Protein AF-A0A0A8X7Q9-F1 (afdb_monomer)

pLDDT: mean 86.99, std 14.45, range [40.25, 96.25]

Radius of gyration: 12.75 Å; Cα contacts (8 Å, |Δi|>4): 20; chains: 1; bounding box: 32×20×28 Å

Organism: Mesobacillus selenatarsenatis (strain DSM 18680 / JCM 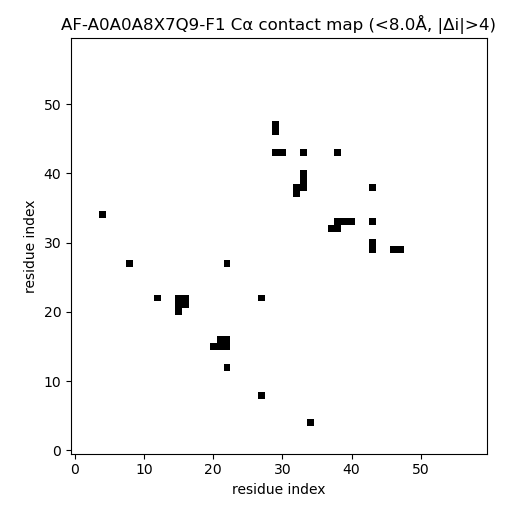14380 / FERM P-15431 / SF-1) (NCBI:txid1321606)

Foldseek 3Di:
DVVVLVVVLVVVCVVCVVVVDDDDPVNSVLVVCVVVVVDDPVVSVVVVVVVVVVVVVVVD

Solvent-accessible surface area (backbone atoms only — not comparable to full-atom values): 3579 Å² total; per-residue (Å²): 116,67,69,59,55,55,51,51,51,53,51,52,48,52,54,40,42,75,71,71,43,86,82,52,68,73,60,53,51,55,53,47,36,47,76,72,60,77,41,52,74,67,57,48,52,54,51,54,51,50,58,55,51,55,57,57,62,78,72,110

Structure (mmCIF, N/CA/C/O backbone):
data_AF-A0A0A8X7Q9-F1
#
_entry.id   AF-A0A0A8X7Q9-F1
#
loop_
_atom_site.group_PDB
_atom_site.id
_atom_site.type_symbol
_atom_site.label_atom_id
_atom_site.label_alt_id
_atom_site.label_comp_id
_atom_site.label_asym_id
_atom_site.label_entity_id
_atom_site.label_seq_id
_atom_site.pdbx_PDB_ins_code
_atom_site.Cartn_x
_atom_site.Cartn_y
_atom_site.Cartn_z
_atom_site.occupancy
_atom_site.B_iso_or_equiv
_atom_site.auth_seq_id
_atom_site.auth_comp_id
_atom_site.auth_asym_id
_atom_site.auth_atom_id
_atom_site.pdbx_PDB_model_num
ATOM 1 N N . MET A 1 1 ? 13.750 8.162 9.190 1.00 54.31 1 MET A N 1
ATOM 2 C CA . MET A 1 1 ? 12.559 7.283 9.293 1.00 54.31 1 MET A CA 1
ATOM 3 C C . MET A 1 1 ? 11.665 7.373 8.05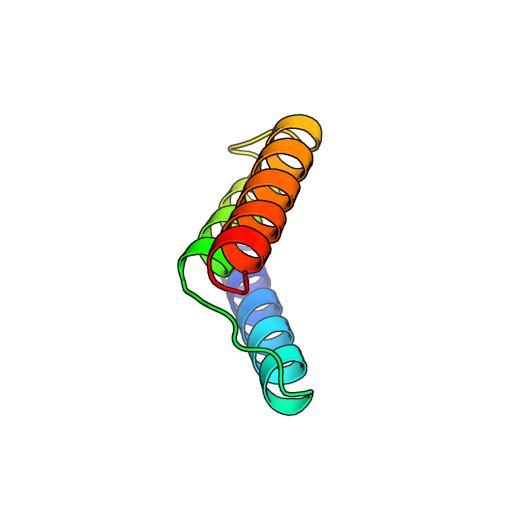1 1.00 54.31 1 MET A C 1
ATOM 5 O O . MET A 1 1 ? 11.165 6.337 7.641 1.00 54.31 1 MET A O 1
ATOM 9 N N . ALA A 1 2 ? 11.521 8.537 7.399 1.00 57.94 2 ALA A N 1
ATOM 10 C CA . ALA A 1 2 ? 10.832 8.642 6.100 1.00 57.94 2 ALA A CA 1
ATOM 11 C C . ALA A 1 2 ? 11.503 7.796 4.990 1.00 57.94 2 ALA A C 1
ATOM 13 O O . ALA A 1 2 ? 10.835 6.995 4.340 1.00 57.94 2 ALA A O 1
ATOM 14 N N . ASP A 1 3 ? 12.839 7.846 4.889 1.00 65.25 3 ASP A N 1
ATOM 15 C CA . ASP A 1 3 ? 13.617 7.075 3.897 1.00 65.25 3 ASP A CA 1
ATOM 16 C C . ASP A 1 3 ? 13.379 5.557 3.932 1.00 65.25 3 ASP A C 1
ATOM 18 O O . ASP A 1 3 ? 13.444 4.882 2.905 1.00 65.25 3 ASP A O 1
ATOM 22 N N . SER A 1 4 ? 13.111 4.982 5.111 1.00 82.81 4 SER A N 1
ATOM 23 C CA . SER A 1 4 ? 12.880 3.538 5.230 1.00 82.81 4 SER A CA 1
ATOM 24 C C . SER A 1 4 ? 11.511 3.121 4.702 1.00 82.81 4 SER A C 1
ATOM 26 O O . SER A 1 4 ? 11.399 2.046 4.115 1.00 82.81 4 SER A O 1
ATOM 28 N N . ILE A 1 5 ? 10.489 3.965 4.880 1.00 85.38 5 ILE A N 1
ATOM 29 C CA . ILE A 1 5 ? 9.127 3.690 4.405 1.00 85.38 5 ILE A CA 1
ATOM 30 C C . ILE A 1 5 ? 9.087 3.808 2.885 1.00 85.38 5 ILE A C 1
ATOM 32 O O . ILE A 1 5 ? 8.625 2.8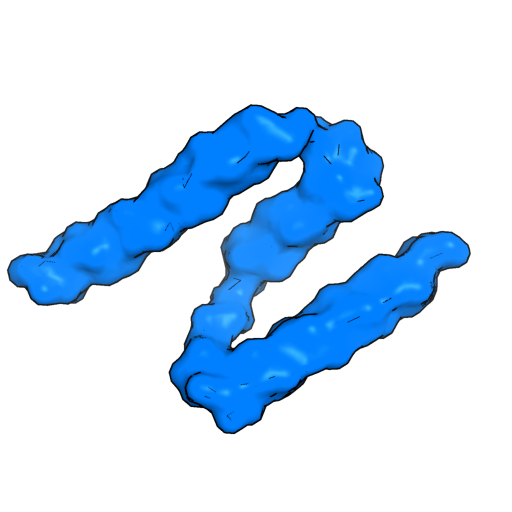88 2.213 1.00 85.38 5 ILE A O 1
ATOM 36 N N . GLU A 1 6 ? 9.648 4.884 2.332 1.00 87.88 6 GLU A N 1
ATOM 37 C CA . GLU A 1 6 ? 9.689 5.089 0.885 1.00 87.88 6 GLU A CA 1
ATOM 38 C C . GLU A 1 6 ? 10.453 3.963 0.175 1.00 87.88 6 GLU A C 1
ATOM 40 O O . GLU A 1 6 ? 9.968 3.391 -0.806 1.00 87.88 6 GLU A O 1
ATOM 45 N N . LYS A 1 7 ? 11.610 3.562 0.717 1.00 91.00 7 LYS A N 1
ATOM 46 C CA . LYS A 1 7 ? 12.382 2.434 0.183 1.00 91.00 7 LYS A CA 1
ATOM 47 C C . LYS A 1 7 ? 11.608 1.115 0.258 1.00 91.00 7 LYS A C 1
ATOM 49 O O . LYS A 1 7 ? 11.619 0.353 -0.711 1.00 91.00 7 LYS A O 1
ATOM 54 N N . ALA A 1 8 ? 10.933 0.838 1.375 1.00 91.25 8 ALA A N 1
ATOM 55 C CA . ALA A 1 8 ? 10.120 -0.367 1.528 1.00 91.25 8 ALA A CA 1
ATOM 56 C C . ALA A 1 8 ? 8.958 -0.394 0.522 1.00 91.25 8 ALA A C 1
ATOM 58 O O . ALA A 1 8 ? 8.757 -1.403 -0.155 1.00 91.25 8 ALA A O 1
ATOM 59 N N . MET A 1 9 ? 8.256 0.730 0.357 1.00 93.19 9 MET A N 1
ATOM 60 C CA . MET A 1 9 ? 7.174 0.874 -0.618 1.00 93.19 9 MET A CA 1
ATOM 61 C C . MET A 1 9 ? 7.665 0.704 -2.058 1.00 93.19 9 MET A C 1
ATOM 63 O O . MET A 1 9 ? 7.026 -0.000 -2.839 1.00 93.19 9 MET A O 1
ATOM 67 N N . ARG A 1 10 ? 8.815 1.293 -2.412 1.00 92.62 10 ARG A N 1
ATOM 68 C CA . ARG A 1 10 ? 9.413 1.147 -3.748 1.00 92.62 10 ARG A CA 1
ATOM 69 C C . ARG A 1 10 ? 9.763 -0.310 -4.051 1.00 92.62 10 ARG A C 1
ATOM 71 O 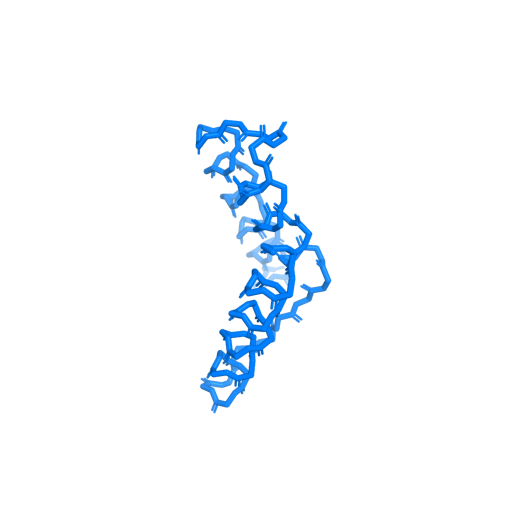O . ARG A 1 10 ? 9.454 -0.796 -5.136 1.00 92.62 10 ARG A O 1
ATOM 78 N N . ASN A 1 11 ? 10.361 -1.011 -3.089 1.00 94.31 11 ASN A N 1
ATOM 79 C CA . ASN A 1 11 ? 10.698 -2.426 -3.237 1.00 94.31 11 ASN A CA 1
ATOM 80 C C . ASN A 1 11 ? 9.443 -3.303 -3.358 1.00 94.31 11 ASN A C 1
ATOM 82 O O . ASN A 1 11 ? 9.392 -4.182 -4.216 1.00 94.31 11 ASN A O 1
ATOM 86 N N . ALA A 1 12 ? 8.420 -3.049 -2.536 1.00 94.44 12 ALA A N 1
ATOM 87 C CA . ALA A 1 12 ? 7.152 -3.771 -2.599 1.00 94.44 12 ALA A CA 1
ATOM 88 C C . ALA A 1 12 ? 6.446 -3.557 -3.947 1.00 94.44 12 ALA A C 1
ATOM 90 O O . ALA A 1 12 ? 6.023 -4.527 -4.574 1.00 94.44 12 ALA A O 1
ATOM 91 N N . LYS A 1 13 ? 6.392 -2.307 -4.431 1.00 94.75 13 LYS A N 1
ATOM 92 C CA . LYS A 1 13 ? 5.858 -1.969 -5.756 1.00 94.75 13 LYS A CA 1
ATOM 93 C C . LYS A 1 13 ? 6.581 -2.736 -6.863 1.00 94.75 13 LYS A C 1
ATOM 95 O O . LYS A 1 13 ? 5.923 -3.418 -7.640 1.00 94.75 13 LYS A O 1
ATOM 100 N N . ALA A 1 14 ? 7.913 -2.683 -6.890 1.00 94.62 14 ALA A N 1
ATOM 101 C CA . ALA A 1 14 ? 8.704 -3.384 -7.899 1.00 94.6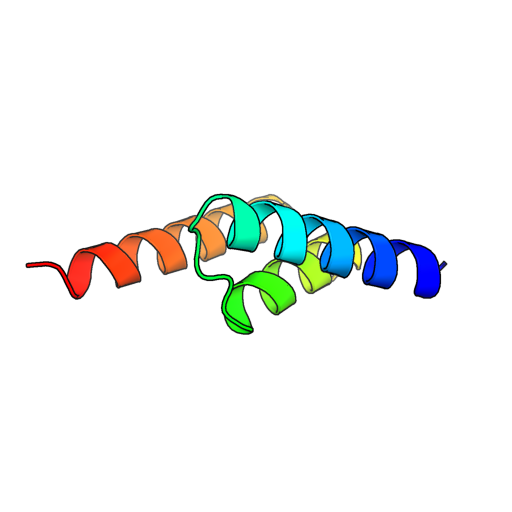2 14 ALA A CA 1
ATOM 102 C C . ALA A 1 14 ? 8.473 -4.907 -7.865 1.00 94.62 14 ALA A C 1
ATOM 104 O O . ALA A 1 14 ? 8.315 -5.525 -8.911 1.00 94.62 14 ALA A O 1
ATOM 105 N N . SER A 1 15 ? 8.397 -5.513 -6.676 1.00 96.25 15 SER A N 1
ATOM 106 C CA . SER A 1 15 ? 8.124 -6.951 -6.520 1.00 96.25 15 SER A CA 1
ATOM 107 C C . SER A 1 15 ? 6.750 -7.357 -7.075 1.00 96.25 15 SER A C 1
ATOM 109 O O . SER A 1 15 ? 6.616 -8.368 -7.771 1.00 96.25 15 SER A O 1
ATOM 111 N N . LEU A 1 16 ? 5.724 -6.541 -6.818 1.00 94.75 16 LEU A N 1
ATOM 112 C CA . LEU A 1 16 ? 4.373 -6.759 -7.338 1.00 94.75 16 LEU A CA 1
ATOM 113 C C . LEU A 1 16 ? 4.315 -6.589 -8.861 1.00 94.75 16 LEU A C 1
ATOM 115 O O . LEU A 1 16 ? 3.713 -7.418 -9.541 1.00 94.75 16 LEU A O 1
ATOM 119 N N . GLU A 1 17 ? 4.987 -5.573 -9.401 1.00 94.44 17 GLU A N 1
ATOM 120 C CA . GLU A 1 17 ? 5.079 -5.342 -10.848 1.00 94.44 17 GLU A CA 1
ATOM 121 C C . GLU A 1 17 ? 5.816 -6.474 -11.570 1.00 94.44 17 GLU A C 1
ATOM 123 O O . GLU A 1 17 ? 5.345 -6.943 -12.606 1.00 94.44 17 GLU A O 1
ATOM 128 N N . LEU A 1 18 ? 6.901 -6.994 -10.987 1.00 96.12 18 LEU A N 1
ATOM 129 C CA . LEU A 1 18 ? 7.593 -8.190 -11.488 1.00 96.12 18 LEU A CA 1
ATOM 130 C C . LEU A 1 18 ? 6.699 -9.436 -11.479 1.00 96.12 18 LEU A C 1
ATOM 132 O O . LEU A 1 18 ? 6.850 -10.309 -12.330 1.00 96.12 18 LEU A O 1
ATOM 136 N N . SER A 1 19 ? 5.749 -9.504 -10.548 1.00 95.25 19 SER A N 1
ATOM 137 C CA . SER A 1 19 ? 4.754 -10.579 -10.461 1.00 95.25 19 SER A CA 1
ATOM 138 C C . SER A 1 19 ? 3.555 -10.366 -11.402 1.00 95.25 19 SER A C 1
ATOM 140 O O . SER A 1 19 ? 2.600 -11.138 -11.363 1.00 95.25 19 SER A O 1
ATOM 142 N N . GLY A 1 20 ? 3.585 -9.326 -12.244 1.00 94.25 20 GLY A N 1
ATOM 143 C CA . GLY A 1 20 ? 2.544 -9.017 -13.228 1.00 94.25 20 GLY A CA 1
ATOM 144 C C . GLY A 1 20 ? 1.400 -8.142 -12.706 1.00 94.25 20 GLY A C 1
ATOM 145 O O . GLY A 1 20 ? 0.432 -7.905 -13.431 1.00 94.25 20 GLY A O 1
ATOM 146 N N . PHE A 1 21 ? 1.481 -7.631 -11.474 1.00 92.56 21 PHE A N 1
ATOM 147 C CA . PHE A 1 21 ? 0.467 -6.725 -10.936 1.00 92.56 21 PHE A CA 1
ATOM 148 C C . PHE A 1 21 ? 0.764 -5.275 -11.309 1.00 92.56 21 PHE A C 1
ATOM 150 O O . PHE A 1 21 ? 1.856 -4.767 -11.083 1.00 92.56 21 PHE A O 1
ATOM 157 N N . LYS A 1 22 ? -0.244 -4.552 -11.800 1.00 91.75 22 LYS A N 1
ATOM 158 C CA . LYS A 1 22 ? -0.129 -3.107 -12.019 1.00 91.75 22 LYS A CA 1
ATOM 159 C C . LYS A 1 22 ? -0.397 -2.349 -10.718 1.00 91.75 22 LYS A C 1
ATOM 161 O O . LYS A 1 22 ? -1.521 -2.362 -10.211 1.00 91.75 22 LYS A O 1
ATOM 166 N N . VAL A 1 23 ? 0.618 -1.662 -10.198 1.00 92.00 23 VAL A N 1
ATOM 167 C CA . VAL A 1 23 ? 0.495 -0.824 -8.999 1.00 92.00 23 VAL A CA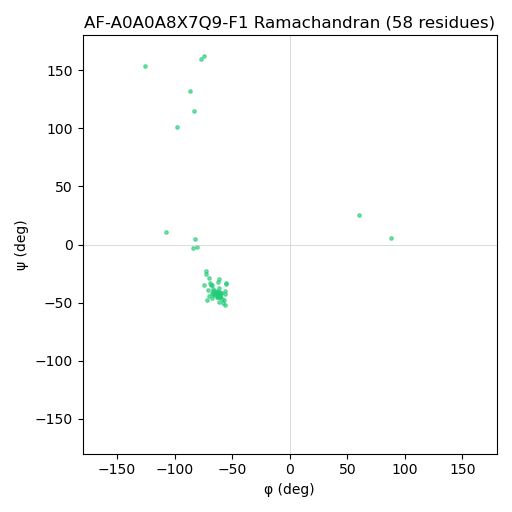 1
ATOM 168 C C . VAL A 1 23 ? 0.313 0.641 -9.402 1.00 92.00 23 VAL A C 1
ATOM 170 O O . VAL A 1 23 ? 1.262 1.337 -9.755 1.00 92.00 23 VAL A O 1
ATOM 173 N N . GLU A 1 24 ? -0.929 1.113 -9.345 1.00 92.56 24 GLU A N 1
ATOM 174 C CA . GLU A 1 24 ? -1.292 2.512 -9.585 1.00 92.56 24 GLU A CA 1
ATOM 175 C C . GLU A 1 24 ? -0.966 3.421 -8.390 1.00 92.56 24 GLU A C 1
ATOM 177 O O . GLU A 1 24 ? -0.854 2.964 -7.249 1.00 92.56 24 GLU A O 1
ATOM 182 N N . GLU A 1 25 ? -0.866 4.728 -8.644 1.00 91.00 25 GLU A N 1
ATOM 183 C CA . GLU A 1 25 ? -0.554 5.741 -7.624 1.00 91.00 25 GLU A CA 1
ATOM 184 C C . GLU A 1 25 ? -1.548 5.708 -6.458 1.00 91.00 25 GLU A C 1
ATOM 186 O O . GLU A 1 25 ? -1.127 5.662 -5.302 1.00 91.00 25 GLU A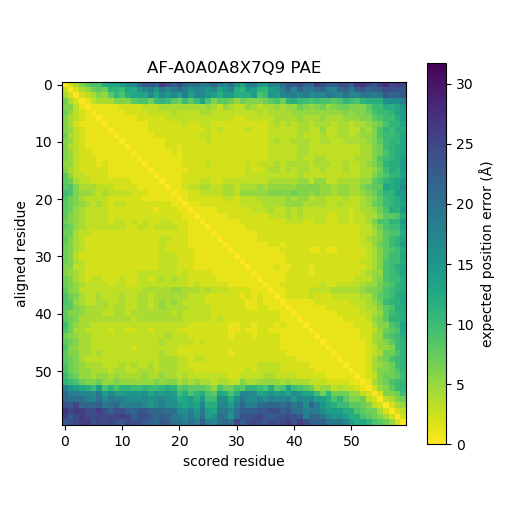 O 1
ATOM 191 N N . LYS A 1 26 ? -2.848 5.566 -6.750 1.00 91.56 26 LYS A N 1
ATOM 192 C CA . LYS A 1 26 ? -3.910 5.439 -5.738 1.00 91.56 26 LYS A CA 1
ATOM 193 C C . LYS A 1 26 ? -3.673 4.296 -4.740 1.00 91.56 26 LYS A C 1
ATOM 195 O O . LYS A 1 26 ? -3.998 4.428 -3.564 1.00 91.56 26 LYS A O 1
ATOM 200 N N . HIS A 1 27 ? -3.069 3.183 -5.178 1.00 93.00 27 HIS A N 1
ATOM 201 C CA . HIS A 1 27 ? -2.720 2.075 -4.280 1.00 93.00 27 HIS A CA 1
ATOM 202 C C . HIS A 1 27 ? -1.574 2.475 -3.350 1.00 93.00 27 HIS A C 1
ATOM 204 O O . HIS A 1 27 ? -1.615 2.205 -2.151 1.00 93.00 27 HIS A O 1
ATOM 210 N N . THR A 1 28 ? -0.550 3.132 -3.901 1.00 93.19 28 THR A N 1
ATOM 211 C CA . THR A 1 28 ? 0.605 3.575 -3.113 1.00 93.19 28 THR A CA 1
ATOM 212 C C . THR A 1 28 ? 0.235 4.660 -2.108 1.00 93.19 28 THR A C 1
ATOM 214 O O . THR A 1 28 ? 0.703 4.607 -0.974 1.00 93.19 28 THR A O 1
ATOM 217 N N . GLU A 1 29 ? -0.643 5.593 -2.471 1.00 94.00 29 GLU A N 1
ATOM 218 C CA . GLU A 1 29 ? -1.126 6.635 -1.563 1.00 94.00 29 GLU A CA 1
ATOM 219 C C . GLU A 1 29 ? -1.900 6.053 -0.383 1.00 94.00 29 GLU A C 1
ATOM 221 O O . GLU A 1 29 ? -1.637 6.427 0.758 1.00 94.00 29 GLU A O 1
ATOM 226 N N . LEU A 1 30 ? -2.801 5.096 -0.630 1.00 94.88 30 LEU A N 1
ATOM 227 C CA . LEU A 1 30 ? -3.568 4.452 0.435 1.00 94.88 30 LEU A CA 1
ATOM 228 C C . LEU A 1 30 ? -2.654 3.742 1.448 1.00 94.88 30 LEU A C 1
ATOM 230 O O . LEU A 1 30 ? -2.831 3.882 2.658 1.00 94.88 30 LEU A O 1
ATOM 234 N N . VAL A 1 31 ? -1.645 3.013 0.959 1.00 94.25 31 VAL A N 1
ATOM 235 C CA . VAL A 1 31 ? -0.661 2.339 1.821 1.00 94.25 31 VAL A CA 1
ATOM 236 C C . VAL A 1 31 ? 0.198 3.353 2.579 1.00 94.25 31 VAL A C 1
ATOM 238 O O . VAL A 1 31 ? 0.456 3.149 3.765 1.00 94.25 31 VAL A O 1
ATOM 241 N N . ARG A 1 32 ? 0.610 4.458 1.940 1.00 93.81 32 ARG A N 1
ATOM 242 C CA . ARG A 1 32 ? 1.376 5.524 2.606 1.00 93.81 32 ARG A CA 1
ATOM 243 C C . ARG A 1 32 ? 0.603 6.097 3.793 1.00 93.81 32 ARG A C 1
ATOM 245 O O . ARG A 1 32 ? 1.133 6.093 4.899 1.00 93.81 32 ARG A O 1
ATOM 252 N N . LYS A 1 33 ? -0.662 6.479 3.585 1.00 94.06 33 LYS A N 1
ATOM 253 C CA . LYS A 1 33 ? -1.535 7.025 4.640 1.00 94.06 33 LYS A CA 1
ATOM 254 C C . LYS A 1 33 ? -1.670 6.080 5.833 1.00 94.06 33 LYS A C 1
ATOM 256 O O . LYS A 1 33 ? -1.643 6.519 6.980 1.00 94.06 33 LYS A O 1
ATOM 261 N N . ALA A 1 34 ? -1.777 4.775 5.575 1.00 94.25 34 ALA A N 1
ATOM 262 C CA . ALA A 1 34 ? -1.835 3.769 6.633 1.00 94.25 34 ALA A CA 1
ATOM 263 C C . ALA A 1 34 ? -0.514 3.673 7.421 1.00 94.25 34 ALA A C 1
ATOM 265 O O . ALA A 1 34 ? -0.529 3.599 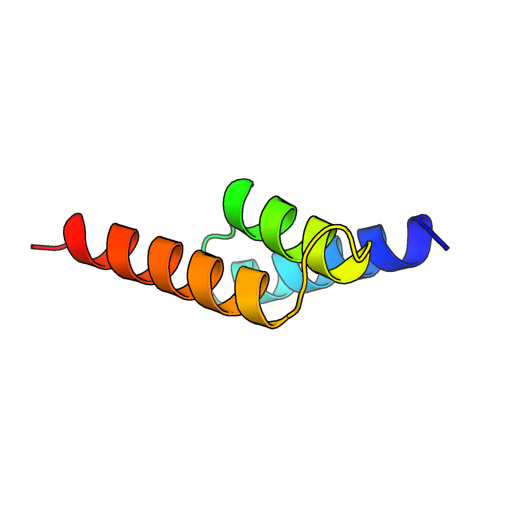8.649 1.00 94.25 34 ALA A O 1
ATOM 266 N N . LEU A 1 35 ? 0.635 3.706 6.736 1.00 91.00 35 LEU A N 1
ATOM 267 C CA . LEU A 1 35 ? 1.957 3.647 7.377 1.00 91.00 35 LEU A CA 1
ATOM 268 C C . LEU A 1 35 ? 2.288 4.918 8.172 1.00 91.00 35 LEU A C 1
ATOM 270 O O . LEU A 1 35 ? 2.933 4.837 9.218 1.00 91.00 35 LEU A O 1
ATOM 274 N N . GLU A 1 36 ? 1.816 6.072 7.704 1.00 91.81 36 GLU A N 1
ATOM 275 C CA . GLU A 1 36 ? 1.953 7.371 8.373 1.00 91.81 36 GLU A CA 1
ATOM 276 C C . GLU A 1 36 ? 0.922 7.578 9.496 1.00 91.81 36 GLU A C 1
ATOM 278 O O . GLU A 1 36 ? 1.002 8.562 10.229 1.00 91.81 36 GLU A O 1
ATOM 283 N N . LYS A 1 37 ? 0.012 6.611 9.703 1.00 92.44 37 LYS A N 1
ATOM 284 C CA . LYS A 1 37 ? -1.084 6.651 10.690 1.00 92.44 37 LYS A CA 1
ATOM 285 C C . LYS A 1 37 ? -2.068 7.808 10.473 1.00 92.44 37 LYS A C 1
ATOM 287 O O . LYS A 1 37 ? -2.727 8.234 11.419 1.00 92.44 37 LYS A O 1
ATOM 292 N N . GLU A 1 38 ? -2.185 8.293 9.239 1.00 94.94 38 GLU A N 1
ATOM 293 C CA . GLU A 1 38 ? -3.195 9.287 8.855 1.00 94.94 38 GLU A CA 1
ATOM 294 C C . GLU A 1 38 ? -4.600 8.679 8.779 1.00 94.94 38 GLU A C 1
ATOM 296 O O . GLU A 1 38 ? -5.591 9.386 8.936 1.00 94.94 38 GLU A O 1
ATOM 301 N N . ILE A 1 39 ? -4.677 7.366 8.545 1.00 96.06 39 ILE A N 1
ATOM 302 C CA . ILE A 1 39 ? -5.912 6.582 8.559 1.00 96.06 39 ILE A CA 1
ATOM 303 C C . ILE A 1 39 ? -5.775 5.398 9.511 1.00 96.06 39 ILE A C 1
ATOM 305 O O . ILE A 1 39 ? -4.682 4.869 9.745 1.00 96.06 39 ILE A O 1
ATOM 309 N N . THR A 1 40 ? -6.905 4.951 10.038 1.00 96.19 40 THR A N 1
ATOM 310 C CA . THR A 1 40 ? -6.997 3.719 10.818 1.00 96.19 40 THR A CA 1
ATOM 311 C C . THR A 1 40 ? -6.904 2.484 9.921 1.00 96.19 40 THR A C 1
ATOM 313 O O . THR A 1 40 ? -7.124 2.525 8.709 1.00 96.19 40 THR A O 1
ATOM 316 N N . ASN A 1 41 ? -6.614 1.335 10.534 1.00 93.88 41 ASN A N 1
ATOM 317 C CA . ASN A 1 41 ? -6.620 0.059 9.821 1.00 93.88 41 ASN A CA 1
ATOM 318 C C . ASN A 1 41 ? -8.016 -0.291 9.267 1.00 93.88 41 ASN A C 1
ATOM 320 O O . ASN A 1 41 ? -8.122 -0.909 8.212 1.00 93.88 41 ASN A O 1
ATOM 324 N N . GLU A 1 42 ? -9.088 0.116 9.952 1.00 96.19 42 GLU A N 1
ATOM 325 C CA . GLU A 1 42 ? -10.462 -0.099 9.483 1.00 96.19 42 GLU A CA 1
ATOM 326 C C . GLU A 1 42 ? -10.759 0.726 8.226 1.00 96.19 42 GLU A C 1
ATOM 328 O O . GLU A 1 42 ? -11.246 0.181 7.235 1.00 96.19 42 GLU A O 1
ATOM 333 N N . GLU A 1 43 ? -10.388 2.009 8.223 1.00 95.69 43 GLU A N 1
ATOM 334 C CA . GLU A 1 43 ? -10.521 2.884 7.051 1.00 95.69 43 GLU A CA 1
ATOM 335 C C . GLU A 1 43 ? -9.698 2.376 5.863 1.00 95.69 43 GLU A C 1
ATOM 337 O O . GLU A 1 43 ? -10.193 2.348 4.733 1.00 95.69 43 GLU A O 1
ATOM 342 N N . PHE A 1 44 ? -8.476 1.894 6.116 1.00 96.19 44 PHE A N 1
ATOM 343 C CA . PHE A 1 44 ? -7.646 1.261 5.092 1.00 96.19 44 PHE A CA 1
ATOM 344 C C . PHE A 1 44 ? -8.349 0.060 4.446 1.00 96.19 44 PHE A C 1
ATOM 346 O O . PHE A 1 44 ? -8.390 -0.046 3.220 1.00 96.19 44 PHE A O 1
ATOM 353 N N . LEU A 1 45 ? -8.927 -0.837 5.252 1.00 95.81 45 LEU A N 1
ATOM 354 C CA . LEU A 1 45 ? -9.611 -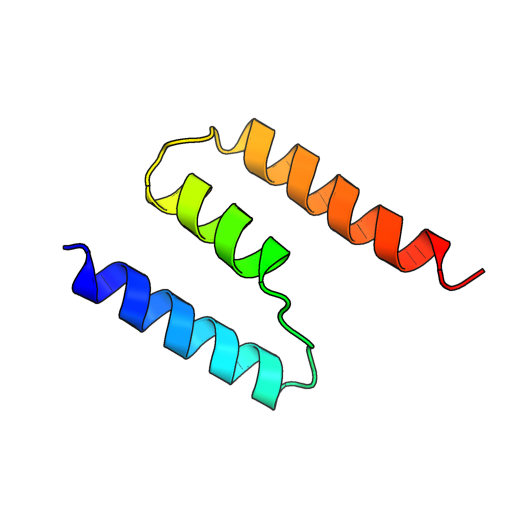2.034 4.757 1.00 95.81 45 LEU A CA 1
ATOM 355 C C . LEU A 1 45 ? -10.863 -1.696 3.939 1.00 95.81 45 LEU A C 1
ATOM 357 O O . LEU A 1 45 ? -11.109 -2.330 2.908 1.00 95.81 45 LEU A O 1
ATOM 361 N N . ILE A 1 46 ? -11.639 -0.702 4.377 1.00 96.12 46 ILE A N 1
ATOM 362 C CA . ILE A 1 46 ? -12.825 -0.229 3.651 1.00 96.12 46 ILE A CA 1
ATOM 363 C C . ILE A 1 46 ? -12.418 0.307 2.275 1.00 96.12 46 ILE A C 1
ATOM 365 O O . ILE A 1 46 ? -12.983 -0.112 1.260 1.00 96.12 46 ILE A O 1
ATOM 369 N N . GLU A 1 47 ? -11.411 1.179 2.223 1.00 94.69 47 GLU A N 1
ATOM 370 C CA . GLU A 1 47 ? -10.983 1.809 0.974 1.00 94.69 47 GLU A CA 1
ATOM 371 C C . GLU A 1 47 ? -10.286 0.814 0.035 1.00 94.69 47 GLU A C 1
ATOM 373 O O . GLU A 1 47 ? -10.557 0.799 -1.166 1.00 94.69 47 GLU A O 1
ATOM 378 N N . ALA A 1 48 ? -9.469 -0.097 0.571 1.00 94.12 48 ALA A N 1
ATOM 379 C CA . ALA A 1 48 ? -8.856 -1.171 -0.209 1.00 94.12 48 ALA A CA 1
ATOM 380 C C . ALA A 1 48 ? -9.920 -2.071 -0.860 1.00 94.12 48 ALA A C 1
ATOM 382 O O . ALA A 1 48 ? -9.813 -2.415 -2.041 1.00 94.12 48 ALA A O 1
ATOM 383 N N . LYS A 1 49 ? -10.985 -2.408 -0.119 1.00 93.44 49 LYS A N 1
ATOM 384 C CA . LYS A 1 49 ? -12.118 -3.176 -0.652 1.00 93.44 49 LYS A CA 1
ATOM 385 C C . LYS A 1 49 ? -12.865 -2.397 -1.732 1.00 93.44 49 LYS A C 1
ATOM 387 O O . LYS A 1 49 ? -13.200 -2.976 -2.765 1.00 93.44 49 LYS A O 1
ATOM 392 N N . ARG A 1 50 ? -13.088 -1.095 -1.529 1.00 92.81 50 ARG A N 1
ATOM 393 C CA . ARG A 1 50 ? -13.723 -0.215 -2.520 1.00 92.81 50 ARG A CA 1
ATOM 394 C C . ARG A 1 50 ? -12.928 -0.181 -3.828 1.00 92.81 50 ARG A C 1
ATOM 396 O O . ARG A 1 50 ? -13.511 -0.372 -4.891 1.00 92.81 50 ARG A O 1
ATOM 403 N N . LEU A 1 51 ? -11.606 -0.010 -3.757 1.00 90.06 51 LEU A N 1
ATOM 404 C CA . LEU A 1 51 ? -10.718 -0.008 -4.927 1.00 90.06 51 LEU A CA 1
ATOM 405 C C . LEU A 1 51 ? -10.725 -1.352 -5.669 1.00 90.06 51 LEU A C 1
ATOM 407 O O . LEU A 1 51 ? -10.750 -1.371 -6.901 1.00 90.06 51 LEU A O 1
ATOM 411 N N . ALA A 1 52 ? -10.749 -2.469 -4.936 1.00 88.44 52 ALA A N 1
ATOM 412 C CA . ALA A 1 52 ? -10.855 -3.799 -5.533 1.00 88.44 52 ALA A CA 1
ATOM 413 C C . ALA A 1 52 ? -12.193 -3.994 -6.269 1.00 88.44 52 ALA A C 1
ATOM 415 O O . ALA A 1 52 ? -12.212 -4.484 -7.394 1.00 88.44 52 ALA A O 1
ATOM 416 N N . GLN A 1 53 ? -13.302 -3.542 -5.674 1.00 88.75 53 GLN A N 1
ATOM 417 C CA . GLN A 1 53 ? -14.637 -3.637 -6.274 1.00 88.75 53 GLN A CA 1
ATOM 418 C C . GLN A 1 53 ? -14.814 -2.737 -7.503 1.00 88.75 53 GLN A C 1
ATOM 420 O O . GLN A 1 53 ? -15.498 -3.128 -8.444 1.00 88.75 53 GLN A O 1
ATOM 425 N N . GLN A 1 54 ? -14.199 -1.549 -7.524 1.00 77.50 54 GLN A N 1
ATOM 426 C CA . GLN A 1 54 ? -14.235 -0.673 -8.701 1.00 77.50 54 GLN A CA 1
ATOM 427 C C . GLN A 1 54 ? -13.591 -1.337 -9.922 1.00 77.50 54 GLN A C 1
ATOM 429 O O . GLN A 1 54 ? -14.107 -1.209 -11.026 1.00 77.50 54 GLN A O 1
ATOM 434 N N . LYS A 1 55 ? -12.512 -2.099 -9.718 1.00 62.72 55 LYS A N 1
ATOM 435 C CA . LYS A 1 55 ? -11.834 -2.821 -10.798 1.00 62.72 55 LYS A CA 1
ATOM 436 C C . LYS A 1 55 ? -12.688 -3.950 -11.391 1.00 62.72 55 LYS A C 1
ATOM 438 O O . LYS A 1 55 ? -12.623 -4.174 -12.593 1.00 62.72 55 LYS A O 1
ATOM 443 N N . ASP A 1 56 ? -13.502 -4.623 -10.575 1.00 57.16 56 ASP A N 1
ATOM 444 C CA . ASP A 1 56 ? -14.450 -5.646 -11.050 1.00 57.16 56 ASP A CA 1
ATOM 445 C C . ASP A 1 56 ? -15.649 -5.044 -11.806 1.00 57.16 56 ASP A C 1
ATOM 447 O O . ASP A 1 56 ? -16.272 -5.727 -12.617 1.00 57.16 56 ASP A O 1
ATOM 451 N N . GLY A 1 57 ? -15.975 -3.769 -11.562 1.00 51.62 57 GLY A N 1
ATOM 452 C CA . GLY A 1 57 ? -17.031 -3.047 -12.276 1.00 51.62 57 GLY A CA 1
ATOM 453 C C . GLY A 1 57 ? -16.694 -2.736 -13.739 1.00 51.62 57 GLY A C 1
ATOM 454 O O . GLY A 1 57 ? -17.603 -2.703 -14.559 1.00 51.62 57 GLY A O 1
ATOM 455 N N . ASP A 1 58 ? -15.408 -2.580 -14.068 1.00 47.97 58 ASP A N 1
ATOM 456 C CA . ASP A 1 58 ? -14.913 -2.348 -15.438 1.00 47.97 58 ASP A CA 1
ATOM 457 C C . ASP A 1 58 ? -14.720 -3.654 -16.246 1.00 47.97 58 ASP A C 1
ATOM 459 O O . ASP A 1 58 ? -14.345 -3.621 -17.418 1.00 47.97 58 ASP A O 1
ATOM 463 N N . LEU A 1 59 ? -14.945 -4.816 -15.620 1.00 50.03 59 LEU A N 1
ATOM 464 C CA . LEU A 1 59 ? -14.763 -6.158 -16.197 1.00 50.03 59 LEU A CA 1
ATOM 465 C C . LEU A 1 59 ? -16.090 -6.883 -16.501 1.00 50.03 59 LEU A C 1
ATOM 467 O O . LEU A 1 59 ? -16.066 -8.078 -16.807 1.00 50.03 59 LEU A O 1
ATOM 471 N N . LYS A 1 60 ? -17.234 -6.189 -16.428 1.00 40.25 60 LYS A N 1
ATOM 472 C CA . LYS A 1 60 ? -18.561 -6.722 -16.784 1.00 40.25 60 LYS A CA 1
ATOM 473 C C . LYS A 1 60 ? -19.172 -6.043 -17.997 1.00 40.25 60 LYS A C 1
ATOM 475 O O . LYS A 1 60 ? -19.075 -4.803 -18.092 1.00 40.25 60 LYS A O 1
#

Secondary structure (DSSP, 8-state):
-HHHHHHHHHHHHHHHHHTT----HHHHHHHHHHHTTSS-HHHHHHHHHHHHHHHHHTT-

Mean predicted aligned error: 5.42 Å

Sequence (60 aa):
MADSIEKAMRNAKASLELSGFKVEEKHTELVRKALEKEITNEEFLIEAKRLAQQKDGDLK